Protein AF-A0A956I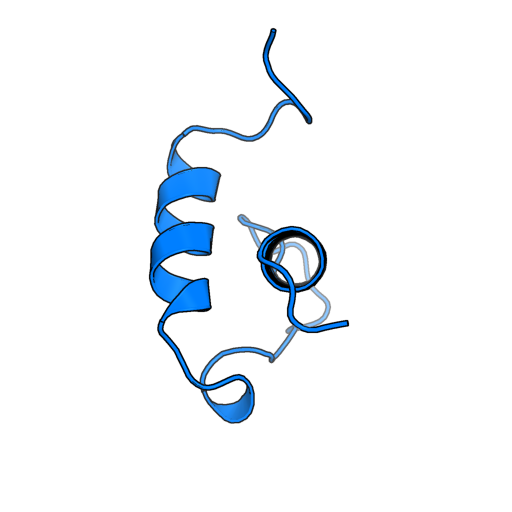QJ4-F1 (afdb_monomer_lite)

Radius of gyration: 11.42 Å; chains: 1; bounding box: 27×19×29 Å

pLDDT: mean 80.25, std 14.28, range [39.47, 92.25]

Secondary structure (DSSP, 8-state):
--GGG--HHHHHHHHHHHTS-GGGT----SS--SS-HHHHHHHHHHHHHHTT--

Foldseek 3Di:
DDPPPDDPVLVVVLVVVLPDDCVVQQDAPPDPDVVHSVVSVVVNVVVVVVVDPD

Sequence (54 aa):
MRENMLDELYVGYVEELLEREDDAWRTCCGRDCEPCMQQLMRVVDRVRELEGNA

Structure (mmCIF, N/CA/C/O backbone):
data_AF-A0A956IQJ4-F1
#
_entry.id   AF-A0A956IQJ4-F1
#
loop_
_atom_site.group_PDB
_atom_site.id
_atom_site.type_symbol
_atom_site.label_atom_id
_atom_site.label_alt_id
_atom_site.label_comp_id
_atom_site.label_asym_id
_atom_site.label_entity_id
_atom_site.label_seq_id
_atom_site.pdbx_PDB_ins_code
_atom_site.Cartn_x
_atom_site.Cartn_y
_atom_site.Cartn_z
_atom_site.occupancy
_atom_site.B_iso_or_equiv
_atom_site.auth_seq_id
_atom_site.auth_comp_id
_atom_site.auth_asym_id
_atom_site.auth_atom_id
_atom_site.pdbx_PDB_model_num
ATOM 1 N N . MET A 1 1 ? 11.527 9.039 19.217 1.00 39.47 1 MET A N 1
ATOM 2 C CA . MET A 1 1 ? 11.621 7.601 18.896 1.00 39.47 1 MET A CA 1
ATOM 3 C C . MET A 1 1 ? 11.385 7.505 17.394 1.00 39.47 1 MET A C 1
ATOM 5 O O . MET A 1 1 ? 10.332 7.945 16.969 1.00 39.47 1 MET A O 1
ATOM 9 N N . ARG A 1 2 ? 12.383 7.122 16.583 1.00 44.12 2 ARG A N 1
ATOM 10 C CA . ARG A 1 2 ? 12.167 6.870 15.146 1.00 44.12 2 ARG A CA 1
ATOM 11 C C . ARG A 1 2 ? 11.731 5.417 15.027 1.00 44.12 2 ARG A C 1
ATOM 13 O O . ARG A 1 2 ? 12.576 4.535 15.154 1.00 44.12 2 ARG A O 1
ATOM 20 N N . GLU A 1 3 ? 10.437 5.164 14.879 1.00 44.84 3 GLU A N 1
ATOM 21 C CA . GLU A 1 3 ? 9.977 3.824 14.518 1.00 44.84 3 GLU A CA 1
ATOM 22 C C . GLU A 1 3 ? 10.567 3.472 13.140 1.00 44.84 3 GLU A C 1
ATOM 24 O O . GLU A 1 3 ? 10.488 4.246 12.191 1.00 44.84 3 GLU A O 1
ATOM 29 N N . ASN A 1 4 ? 11.245 2.327 13.057 1.00 54.03 4 ASN A N 1
ATOM 30 C CA . ASN A 1 4 ? 11.724 1.689 11.822 1.00 54.03 4 ASN A CA 1
ATOM 31 C C . ASN A 1 4 ? 12.842 2.375 11.005 1.00 54.03 4 ASN A C 1
ATOM 33 O O . ASN A 1 4 ? 13.181 1.859 9.944 1.00 54.03 4 ASN A O 1
ATOM 37 N N . MET A 1 5 ? 13.467 3.463 11.483 1.00 57.00 5 MET A N 1
ATOM 38 C CA . MET A 1 5 ? 14.548 4.185 10.764 1.00 57.00 5 MET A CA 1
ATOM 39 C C . MET A 1 5 ? 14.189 4.582 9.317 1.00 57.00 5 MET A C 1
ATOM 41 O O . MET A 1 5 ? 15.068 4.692 8.465 1.00 57.00 5 MET A O 1
ATOM 45 N N . LEU A 1 6 ? 12.903 4.790 9.037 1.00 63.25 6 LEU A N 1
ATOM 46 C CA . LEU A 1 6 ? 12.436 5.223 7.727 1.00 63.25 6 LEU A CA 1
ATOM 47 C C . LEU A 1 6 ? 12.682 6.727 7.557 1.00 63.25 6 LEU A C 1
ATOM 49 O O . LEU A 1 6 ? 12.449 7.502 8.486 1.00 63.25 6 LEU A O 1
ATOM 53 N N . ASP A 1 7 ? 13.208 7.119 6.396 1.00 70.94 7 ASP A N 1
ATOM 54 C CA . ASP A 1 7 ? 13.401 8.525 6.020 1.00 70.94 7 ASP A CA 1
ATOM 55 C C . ASP A 1 7 ? 12.039 9.246 5.937 1.00 70.94 7 ASP A C 1
ATOM 57 O O . ASP A 1 7 ? 11.022 8.605 5.676 1.00 70.94 7 ASP A O 1
ATOM 61 N N . GLU A 1 8 ? 11.994 10.565 6.134 1.00 72.81 8 GLU A N 1
ATOM 62 C CA . GLU A 1 8 ? 10.761 11.361 6.001 1.00 72.81 8 GLU A CA 1
ATOM 63 C C . GLU A 1 8 ? 10.103 11.170 4.626 1.00 72.81 8 GLU A C 1
ATOM 65 O O . GLU A 1 8 ? 8.877 11.150 4.519 1.00 72.81 8 GLU A O 1
ATOM 70 N N . LEU A 1 9 ? 10.907 10.918 3.588 1.00 71.38 9 LEU A N 1
ATOM 71 C CA . LEU A 1 9 ? 10.409 10.573 2.259 1.00 71.38 9 LEU A CA 1
ATOM 72 C C . LEU A 1 9 ? 9.490 9.342 2.274 1.00 71.38 9 LEU A C 1
ATOM 74 O O . LEU A 1 9 ? 8.493 9.323 1.559 1.00 71.38 9 LEU A O 1
ATOM 78 N N . TYR A 1 10 ? 9.775 8.331 3.103 1.00 77.62 10 TYR A N 1
ATOM 79 C CA . TYR A 1 10 ? 8.931 7.135 3.208 1.00 77.62 10 TYR A CA 1
ATOM 80 C C . TYR A 1 10 ? 7.548 7.445 3.779 1.00 77.62 10 TYR A C 1
ATOM 82 O O . TYR A 1 10 ? 6.591 6.787 3.387 1.00 77.62 10 TYR A O 1
ATOM 90 N N . VAL A 1 11 ? 7.431 8.429 4.675 1.00 82.69 11 VAL A N 1
ATOM 91 C CA . VAL A 1 11 ? 6.134 8.824 5.244 1.00 82.69 11 VAL A CA 1
ATOM 92 C C . VAL A 1 11 ? 5.245 9.408 4.150 1.00 82.69 11 VAL A C 1
ATOM 94 O O . VAL A 1 11 ? 4.131 8.926 3.972 1.00 82.69 11 VAL A O 1
ATOM 97 N N . GLY A 1 12 ? 5.771 10.341 3.348 1.00 86.19 12 GLY A N 1
ATOM 98 C CA . GLY A 1 12 ? 5.017 10.936 2.240 1.00 86.19 12 GLY A CA 1
ATOM 99 C C . GLY A 1 12 ? 4.561 9.906 1.201 1.00 86.19 12 GLY A C 1
ATOM 100 O O . GLY A 1 12 ? 3.425 9.960 0.738 1.00 86.19 12 GLY A O 1
ATOM 101 N N . TYR A 1 13 ? 5.404 8.913 0.883 1.00 87.94 13 TYR A N 1
ATOM 102 C CA . TYR A 1 13 ? 4.989 7.805 0.015 1.00 87.94 13 TYR A CA 1
ATOM 103 C C . TYR A 1 13 ? 3.873 6.968 0.642 1.00 87.94 13 TYR A C 1
ATOM 105 O O . TYR A 1 13 ? 2.921 6.621 -0.043 1.00 87.94 13 TYR A O 1
ATOM 113 N N . VAL A 1 14 ? 3.970 6.620 1.926 1.00 88.81 14 VAL A N 1
ATOM 114 C CA . VAL A 1 14 ? 2.937 5.814 2.592 1.00 88.81 14 VAL A CA 1
ATOM 115 C C . VAL A 1 14 ? 1.602 6.559 2.636 1.00 88.81 14 VAL A C 1
ATOM 117 O O . VAL A 1 14 ? 0.583 5.944 2.338 1.00 88.81 14 VAL A O 1
ATOM 120 N N . GLU A 1 15 ? 1.601 7.858 2.942 1.00 89.38 15 GLU A N 1
ATOM 121 C CA . GLU A 1 15 ? 0.393 8.696 2.936 1.00 89.38 15 GLU A CA 1
ATOM 122 C C . GLU A 1 15 ? -0.282 8.711 1.557 1.00 89.38 15 GLU A C 1
ATOM 124 O O . GLU A 1 15 ? -1.470 8.412 1.463 1.00 89.38 15 GLU A O 1
ATOM 129 N N . GLU A 1 16 ? 0.475 8.948 0.477 1.00 90.94 16 GLU A N 1
ATOM 130 C CA . GLU A 1 16 ? -0.075 8.900 -0.887 1.00 90.94 16 GLU A CA 1
ATOM 131 C C . GLU A 1 16 ? -0.645 7.510 -1.219 1.00 90.94 16 GLU A C 1
ATOM 133 O O . GLU A 1 16 ? -1.708 7.382 -1.825 1.00 90.94 16 GLU A O 1
ATOM 138 N N . LEU A 1 17 ? 0.054 6.442 -0.829 1.00 92.25 17 LEU A N 1
ATOM 139 C CA . LEU A 1 17 ? -0.339 5.072 -1.158 1.00 92.25 17 LEU A CA 1
ATOM 140 C C . LEU A 1 17 ? -1.545 4.574 -0.355 1.00 92.25 17 LEU A C 1
ATOM 142 O O . LEU A 1 17 ? -2.276 3.708 -0.841 1.00 92.25 17 LEU A O 1
ATOM 146 N N . LEU A 1 18 ? -1.786 5.116 0.841 1.00 91.56 18 LEU A N 1
ATOM 147 C CA . LEU A 1 18 ? -2.983 4.813 1.627 1.00 91.56 18 LEU A CA 1
ATOM 148 C C . LEU A 1 18 ? -4.261 5.257 0.907 1.00 91.56 18 LEU A C 1
ATOM 150 O O . LEU A 1 18 ? -5.259 4.538 0.968 1.00 91.56 18 LEU A O 1
ATOM 154 N N . GLU A 1 19 ? -4.208 6.374 0.177 1.00 91.00 19 GLU A N 1
ATOM 155 C CA . GLU A 1 19 ? -5.339 6.948 -0.567 1.00 91.00 19 GLU A CA 1
ATOM 156 C C . GLU A 1 19 ? -5.578 6.292 -1.941 1.00 91.00 19 GLU A C 1
ATOM 158 O O . GLU A 1 19 ? -6.606 6.533 -2.579 1.00 91.00 19 GLU A O 1
ATOM 163 N N . ARG A 1 20 ? -4.645 5.462 -2.424 1.00 91.31 20 ARG A N 1
ATOM 164 C CA . ARG A 1 20 ? -4.705 4.846 -3.759 1.00 91.31 20 ARG A CA 1
ATOM 165 C C . ARG A 1 20 ? -5.226 3.412 -3.714 1.00 91.31 20 ARG A C 1
ATOM 167 O O . ARG A 1 20 ? -4.912 2.636 -2.811 1.00 91.31 20 ARG A O 1
ATOM 174 N N . GLU A 1 21 ? -5.959 3.030 -4.760 1.00 90.75 21 GLU A N 1
ATOM 175 C CA . GLU A 1 21 ? -6.362 1.636 -4.975 1.00 90.75 21 GLU A CA 1
ATOM 176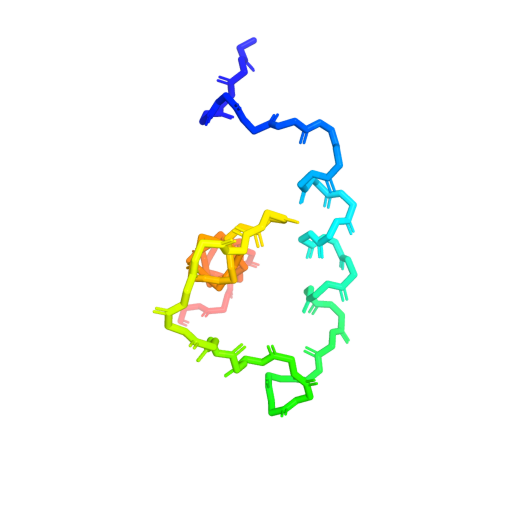 C C . GLU A 1 21 ? -5.139 0.735 -5.179 1.00 90.75 21 GLU A C 1
ATOM 178 O O . GLU A 1 21 ? -4.203 1.088 -5.899 1.00 90.75 21 GLU A O 1
ATOM 183 N N . ASP A 1 22 ? -5.165 -0.447 -4.565 1.00 90.06 22 ASP A N 1
ATOM 184 C CA . ASP A 1 22 ? -4.029 -1.372 -4.519 1.00 90.06 22 ASP A CA 1
ATOM 185 C C . ASP A 1 22 ? -3.509 -1.761 -5.911 1.00 90.06 22 ASP A C 1
ATOM 187 O O . ASP A 1 22 ? -2.298 -1.739 -6.151 1.00 90.06 22 ASP A O 1
ATOM 191 N N . ASP A 1 23 ? -4.408 -2.025 -6.858 1.00 90.12 23 ASP A N 1
ATOM 192 C CA . ASP A 1 23 ? -4.058 -2.413 -8.231 1.00 90.12 23 ASP A CA 1
ATOM 193 C C . ASP A 1 23 ? -3.268 -1.325 -8.980 1.00 90.12 23 ASP A C 1
ATOM 195 O O . ASP A 1 23 ? -2.551 -1.620 -9.939 1.00 90.12 23 ASP A O 1
ATOM 199 N N . ALA A 1 24 ? -3.345 -0.065 -8.536 1.00 87.94 24 ALA A N 1
ATOM 200 C CA . ALA A 1 24 ? -2.662 1.052 -9.180 1.00 87.94 24 ALA A CA 1
ATOM 201 C C . ALA A 1 24 ? -1.170 1.151 -8.825 1.00 87.94 24 ALA A C 1
ATOM 203 O O . ALA A 1 24 ? -0.430 1.845 -9.526 1.00 87.94 24 ALA A O 1
ATOM 204 N N . TRP A 1 25 ? -0.720 0.518 -7.737 1.00 88.94 25 TRP A N 1
ATOM 205 C CA . TRP A 1 25 ? 0.640 0.726 -7.223 1.00 88.94 25 TRP A CA 1
ATOM 206 C C . TRP A 1 25 ? 1.304 -0.515 -6.623 1.0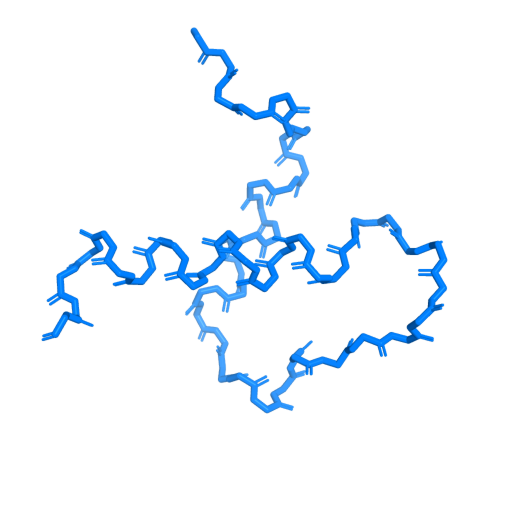0 88.94 25 TRP A C 1
ATOM 208 O O . TRP A 1 25 ? 2.532 -0.531 -6.505 1.00 88.94 25 TRP A O 1
ATOM 218 N N . ARG A 1 26 ? 0.555 -1.578 -6.288 1.00 90.00 26 ARG A N 1
ATOM 219 C CA . ARG A 1 26 ? 1.094 -2.808 -5.685 1.00 90.00 26 ARG A CA 1
ATOM 220 C C . ARG A 1 26 ? 1.828 -3.703 -6.683 1.00 90.00 26 ARG A C 1
ATOM 222 O O . ARG A 1 26 ? 1.565 -4.894 -6.809 1.00 90.00 26 ARG A O 1
ATOM 229 N N . THR A 1 27 ? 2.828 -3.149 -7.354 1.00 85.38 27 THR A N 1
ATOM 230 C CA . THR A 1 27 ? 3.709 -3.887 -8.258 1.00 85.38 27 THR A CA 1
ATOM 231 C C . THR A 1 27 ? 5.153 -3.773 -7.791 1.00 85.38 27 THR A C 1
ATOM 233 O O . THR A 1 27 ? 5.732 -2.691 -7.779 1.00 85.38 27 THR A O 1
ATOM 236 N N . CYS A 1 28 ? 5.772 -4.900 -7.435 1.00 83.06 28 CYS A N 1
ATOM 237 C CA . CYS A 1 28 ? 7.200 -4.952 -7.128 1.00 83.06 28 CYS A CA 1
ATOM 238 C C . CYS A 1 28 ? 7.992 -5.426 -8.355 1.00 83.06 28 CYS A C 1
ATOM 240 O O . CYS A 1 28 ? 7.727 -6.497 -8.894 1.00 83.06 28 CYS A O 1
ATOM 242 N N . CYS A 1 29 ? 9.009 -4.663 -8.763 1.00 77.06 29 CYS A N 1
ATOM 243 C CA . CYS A 1 29 ? 9.885 -5.005 -9.888 1.00 77.06 29 CYS A CA 1
ATOM 244 C C . CYS A 1 29 ? 10.936 -6.091 -9.568 1.00 77.06 29 CYS A C 1
ATOM 246 O O . CYS A 1 29 ? 11.693 -6.481 -10.457 1.00 77.06 29 CYS A O 1
ATOM 248 N N . GLY A 1 30 ? 11.011 -6.560 -8.313 1.00 80.25 30 GLY A N 1
ATOM 249 C CA . GLY A 1 30 ? 11.959 -7.588 -7.864 1.00 80.25 30 GLY A CA 1
ATOM 250 C C . GLY A 1 30 ? 13.431 -7.154 -7.863 1.00 80.25 30 GLY A C 1
ATOM 251 O O . GLY A 1 30 ? 14.314 -8.007 -7.849 1.00 80.25 30 GLY A O 1
ATOM 252 N N . ARG A 1 31 ? 13.702 -5.846 -7.923 1.00 81.06 31 ARG A N 1
ATOM 253 C CA . ARG A 1 31 ? 15.045 -5.242 -7.924 1.00 81.06 31 ARG A CA 1
ATOM 254 C C . ARG A 1 31 ? 15.215 -4.300 -6.730 1.00 81.06 31 ARG A C 1
ATOM 256 O O . ARG A 1 31 ? 14.244 -4.010 -6.029 1.00 81.06 31 ARG A O 1
ATOM 263 N N . ASP A 1 32 ? 16.430 -3.783 -6.571 1.00 76.19 32 ASP A N 1
ATOM 264 C CA . ASP A 1 32 ? 16.797 -2.785 -5.562 1.00 76.19 32 ASP A CA 1
ATOM 265 C C . ASP A 1 32 ? 16.165 -1.420 -5.892 1.00 76.19 32 ASP A C 1
ATOM 267 O O . ASP A 1 32 ? 16.783 -0.551 -6.504 1.00 76.19 32 ASP A O 1
ATOM 271 N N . CYS A 1 33 ? 14.882 -1.264 -5.557 1.00 77.50 33 CYS A N 1
ATOM 272 C CA . CYS A 1 33 ? 14.169 0.009 -5.615 1.00 77.50 33 CYS A CA 1
ATOM 273 C C . CYS A 1 33 ? 14.270 0.741 -4.272 1.00 77.50 33 CYS A C 1
ATOM 275 O O . CYS A 1 33 ? 14.154 0.123 -3.214 1.00 77.50 33 CYS A O 1
ATOM 277 N N . GLU A 1 34 ? 14.447 2.061 -4.326 1.00 78.81 34 GLU A N 1
ATOM 278 C CA . GLU A 1 34 ? 14.404 2.953 -3.167 1.00 78.81 34 GLU A CA 1
ATOM 279 C C . GLU A 1 34 ? 13.354 4.050 -3.425 1.00 78.81 34 GLU A C 1
ATOM 281 O O . GLU A 1 34 ? 13.513 4.818 -4.377 1.0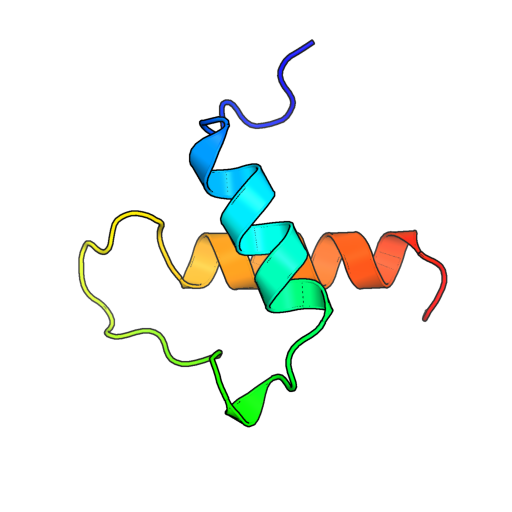0 78.81 34 GLU A O 1
ATOM 286 N N . PRO A 1 35 ? 12.276 4.131 -2.621 1.00 79.56 35 PRO A N 1
ATOM 287 C CA . PRO A 1 35 ? 11.914 3.219 -1.532 1.00 79.56 35 PRO A CA 1
ATOM 288 C C . PRO A 1 35 ? 11.547 1.804 -2.013 1.00 79.56 35 PRO A C 1
ATOM 290 O O . PRO A 1 35 ? 10.989 1.618 -3.096 1.00 79.56 35 PRO A O 1
ATOM 293 N N . CYS A 1 36 ? 11.834 0.793 -1.186 1.00 84.31 36 CYS A N 1
ATOM 294 C CA . CYS A 1 36 ? 11.499 -0.589 -1.523 1.00 84.31 36 CYS A CA 1
ATOM 295 C C . CYS A 1 36 ? 9.979 -0.775 -1.546 1.00 84.31 36 CYS A C 1
ATOM 297 O O . CYS A 1 36 ? 9.311 -0.648 -0.517 1.00 84.31 36 CYS A O 1
ATOM 299 N N . MET A 1 37 ? 9.428 -1.150 -2.703 1.00 88.31 37 MET A N 1
ATOM 300 C CA . MET A 1 37 ? 7.979 -1.295 -2.857 1.00 88.31 37 MET A CA 1
ATOM 301 C C . MET A 1 37 ? 7.389 -2.350 -1.909 1.00 88.31 37 MET A C 1
ATOM 303 O O . MET A 1 37 ? 6.309 -2.154 -1.364 1.00 88.31 37 MET A O 1
ATOM 307 N N . GLN A 1 38 ? 8.111 -3.445 -1.636 1.00 88.25 38 GLN A N 1
ATOM 308 C CA . GLN A 1 38 ? 7.647 -4.444 -0.662 1.00 88.25 38 GLN A CA 1
ATOM 309 C C . GLN A 1 38 ? 7.561 -3.875 0.754 1.00 88.25 38 GLN A C 1
ATOM 311 O O . GLN A 1 38 ? 6.697 -4.278 1.529 1.00 88.25 38 GLN A O 1
ATOM 316 N N . GLN A 1 39 ? 8.465 -2.963 1.109 1.00 87.00 39 GLN A N 1
ATOM 317 C CA . GLN A 1 39 ? 8.434 -2.313 2.409 1.00 87.00 39 GLN A CA 1
ATOM 318 C C . GLN A 1 39 ? 7.250 -1.354 2.504 1.00 87.00 39 GLN A C 1
ATOM 320 O O . GLN A 1 39 ? 6.533 -1.401 3.499 1.00 87.00 39 GLN A O 1
ATOM 325 N N . LEU A 1 40 ? 6.994 -0.564 1.459 1.00 89.31 40 LEU A N 1
ATOM 326 C CA . LEU A 1 40 ? 5.819 0.306 1.388 1.00 89.31 40 LEU A CA 1
ATOM 327 C C . LEU A 1 40 ? 4.514 -0.490 1.498 1.00 89.31 40 LEU A C 1
ATOM 329 O O . LEU A 1 40 ? 3.679 -0.149 2.326 1.00 89.31 40 LEU A O 1
ATOM 333 N N . MET A 1 41 ? 4.380 -1.598 0.759 1.00 91.06 41 MET A N 1
ATOM 334 C CA . MET A 1 41 ? 3.223 -2.503 0.860 1.00 91.06 41 MET A CA 1
ATOM 335 C C . MET A 1 41 ? 2.984 -2.967 2.299 1.00 91.06 41 MET A C 1
ATOM 337 O O . MET A 1 41 ? 1.888 -2.801 2.821 1.00 91.06 41 MET A O 1
ATOM 341 N N . ARG A 1 42 ? 4.028 -3.479 2.967 1.00 89.94 42 ARG A N 1
ATOM 342 C CA . ARG A 1 42 ? 3.935 -3.957 4.356 1.00 89.94 42 ARG A CA 1
ATOM 343 C C . ARG A 1 42 ? 3.539 -2.852 5.330 1.00 89.94 42 ARG A C 1
ATOM 345 O O . ARG A 1 42 ? 2.802 -3.114 6.273 1.00 89.94 42 ARG A O 1
ATOM 352 N N . VAL A 1 43 ? 4.059 -1.640 5.138 1.00 89.94 43 VAL A N 1
ATOM 353 C CA . VAL A 1 43 ? 3.726 -0.503 6.003 1.00 89.94 43 VAL A CA 1
ATOM 354 C C . VAL A 1 43 ? 2.283 -0.063 5.773 1.00 89.94 43 VAL A C 1
ATOM 356 O O . VAL A 1 43 ? 1.557 0.090 6.746 1.00 89.94 43 VAL A O 1
ATOM 359 N N . VAL A 1 44 ? 1.844 0.072 4.520 1.00 91.06 44 VAL A N 1
ATOM 360 C CA . VAL A 1 44 ? 0.455 0.421 4.183 1.00 91.06 44 VAL A CA 1
ATOM 361 C C . VAL A 1 44 ? -0.525 -0.615 4.735 1.00 91.06 44 VAL A C 1
ATOM 363 O O . VAL A 1 44 ? -1.505 -0.236 5.372 1.00 91.06 44 VAL A O 1
ATOM 366 N N . ASP A 1 45 ? -0.239 -1.911 4.563 1.00 91.81 45 ASP A N 1
ATOM 367 C CA . ASP A 1 45 ? -1.037 -2.997 5.151 1.00 91.81 45 ASP A CA 1
ATOM 368 C C . ASP A 1 45 ? -1.144 -2.828 6.667 1.00 91.81 45 ASP A C 1
ATOM 370 O O . ASP A 1 45 ? -2.239 -2.833 7.230 1.00 91.81 45 ASP A O 1
ATOM 374 N N . ARG A 1 46 ? -0.007 -2.585 7.327 1.00 90.69 46 ARG A N 1
ATOM 375 C CA . ARG A 1 46 ? 0.032 -2.416 8.776 1.00 90.69 46 ARG A CA 1
ATOM 376 C C . ARG A 1 46 ? -0.745 -1.192 9.255 1.00 90.69 46 ARG A C 1
ATOM 378 O O . ARG A 1 46 ? -1.375 -1.258 10.307 1.00 90.69 46 ARG A O 1
ATOM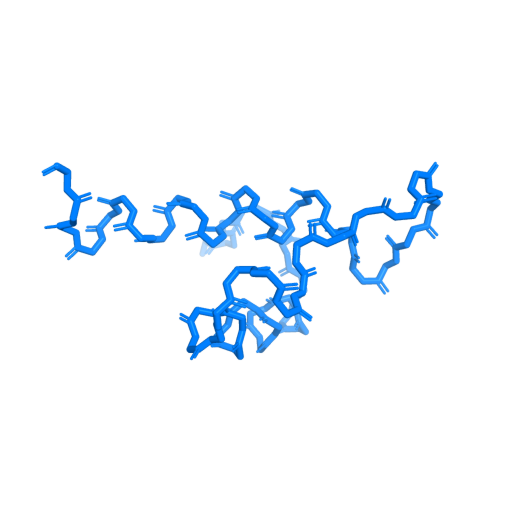 385 N N . VAL A 1 47 ? -0.690 -0.082 8.524 1.00 90.25 47 VAL A N 1
ATOM 386 C CA . VAL A 1 47 ? -1.455 1.125 8.864 1.00 90.25 47 VAL A CA 1
ATOM 387 C C . VAL A 1 47 ? -2.954 0.852 8.738 1.00 90.25 47 VAL A C 1
ATOM 389 O O . VAL A 1 47 ? -3.685 1.105 9.691 1.00 90.25 47 VAL A O 1
ATOM 392 N N . ARG A 1 48 ? -3.404 0.233 7.640 1.00 90.06 48 ARG A N 1
ATOM 393 C CA .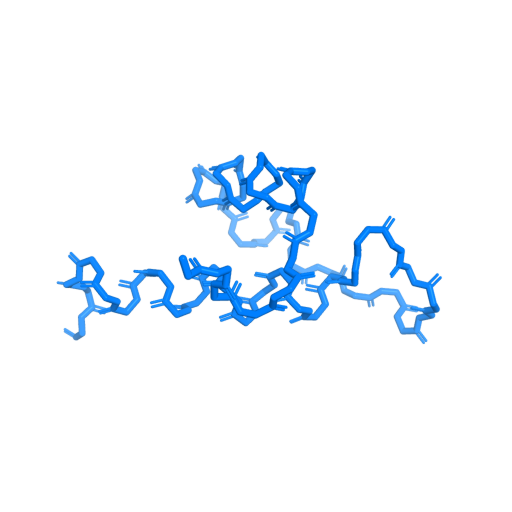 ARG A 1 48 ? -4.822 -0.122 7.437 1.00 90.06 48 ARG A CA 1
ATOM 394 C C . ARG A 1 48 ? -5.358 -1.074 8.513 1.00 90.06 48 ARG A C 1
ATOM 396 O O . ARG A 1 48 ? -6.483 -0.901 8.975 1.00 90.06 48 ARG A O 1
ATOM 403 N N . GLU A 1 49 ? -4.553 -2.048 8.946 1.00 91.06 49 GLU A N 1
ATOM 404 C CA . GLU A 1 49 ? -4.889 -2.921 10.083 1.00 91.06 49 GLU A CA 1
ATOM 405 C C . GLU A 1 49 ? -5.089 -2.125 11.383 1.00 91.06 49 GLU A C 1
ATOM 407 O O . GLU A 1 49 ? -6.003 -2.407 12.158 1.00 91.06 49 GLU A O 1
ATOM 412 N N . LEU A 1 50 ? -4.220 -1.142 11.645 1.00 87.88 50 LEU A N 1
ATOM 413 C CA . LEU A 1 50 ? -4.248 -0.327 12.862 1.00 87.88 50 LEU A CA 1
ATOM 414 C C . LEU A 1 50 ? -5.401 0.684 12.881 1.00 87.88 50 LEU A C 1
ATOM 416 O O . LEU A 1 50 ? -5.927 0.966 13.957 1.00 87.88 50 LEU A O 1
ATOM 420 N N . GLU A 1 51 ? -5.812 1.204 11.723 1.00 85.38 51 GLU A N 1
ATOM 421 C CA . GLU A 1 51 ? -6.935 2.146 11.593 1.00 85.38 51 GLU A CA 1
ATOM 422 C C . GLU A 1 51 ? -8.316 1.497 11.805 1.00 85.38 51 GLU A C 1
ATOM 424 O O . GLU A 1 51 ? -9.323 2.200 11.884 1.00 85.38 51 GLU A O 1
ATOM 429 N N . GLY A 1 52 ? -8.379 0.175 12.002 1.00 65.81 52 GLY A N 1
ATOM 430 C CA . GLY A 1 52 ? -9.593 -0.501 12.462 1.00 65.81 52 GLY A CA 1
ATOM 431 C C . GLY A 1 52 ? -10.449 -1.108 11.356 1.00 65.81 52 GLY A C 1
ATOM 432 O O . GLY A 1 52 ? -11.667 -1.175 11.505 1.00 65.81 52 GLY A O 1
ATOM 433 N N . ASN A 1 53 ? -9.823 -1.606 10.289 1.00 51.38 53 ASN A N 1
ATOM 434 C CA . ASN A 1 53 ? -10.473 -2.493 9.323 1.00 51.38 53 ASN A CA 1
ATOM 435 C C . ASN A 1 53 ? -9.952 -3.939 9.492 1.00 51.38 53 ASN A C 1
ATOM 437 O O . ASN A 1 53 ? -9.290 -4.482 8.608 1.00 51.38 53 ASN A O 1
ATOM 441 N N . ALA A 1 54 ? -10.200 -4.518 10.675 1.00 45.84 54 ALA A N 1
ATOM 442 C CA . ALA A 1 54 ? -9.980 -5.937 10.985 1.00 45.84 54 ALA A CA 1
ATOM 443 C C . ALA A 1 54 ? -11.224 -6.779 10.670 1.00 45.84 54 ALA A C 1
ATOM 445 O O . ALA A 1 54 ? -12.346 -6.283 10.929 1.00 45.84 54 ALA A O 1
#